Protein AF-A0AAW2NYN9-F1 (afdb_monomer_lite)

Organism: NCBI:txid2727405

pLDDT: mean 79.01, std 19.1, range [43.12, 97.06]

Radius of gyration: 29.12 Å; chains: 1; bounding box: 43×79×58 Å

Foldseek 3Di:
DDLVVLVVVLVVVLVVVCVVPPQDPPPDPVSVVVVVVSQVVSLVVSLVPDDPVCVVLSVVQVPDVPRDGNVVSSVSVNVVSVVVVVVVVQVVDDDDDDDPDPPPDDDDDDDDDDDDDDDDDDDDDDDD

Secondary structure (DSSP, 8-state):
--HHHHHHHHHHHHHHHHHHSPPPPSSSHHHHHHHHHHHHHHHHHHHHTS-GGGHHHHHHHHT-SSPPPHHHHHHHHHHHHHHHHHHHHHTTS----------------PPPP------PPPP-----

Sequence (128 aa):
MSMAVYYTKLKKLWDEFASLDPLPPSSCGTSKKLRNQIGSNQLMQFLMGLSDAYDHVRNEVLLMDPLPTAAKAYSMFLRVEKQREIQSGILGLDGEGVMAAQSGDLGRQMPNKGPAKSRGFVDKRQLL

Structure (mmCIF, N/CA/C/O backbone):
data_AF-A0AAW2NYN9-F1
#
_entry.id   AF-A0AAW2NYN9-F1
#
loop_
_atom_site.group_PDB
_atom_site.id
_atom_site.type_symbol
_atom_site.label_atom_id
_atom_site.label_alt_id
_atom_site.label_comp_id
_atom_site.label_asym_id
_atom_site.label_entity_id
_atom_site.label_seq_id
_atom_site.pdbx_PDB_ins_code
_atom_site.Cartn_x
_atom_site.Cartn_y
_atom_site.Cartn_z
_atom_site.occupancy
_atom_site.B_iso_or_equiv
_atom_site.auth_seq_id
_atom_site.auth_comp_id
_atom_site.auth_asym_id
_atom_site.auth_atom_id
_atom_site.pdbx_PDB_model_num
ATOM 1 N N . MET A 1 1 ? -8.065 -8.139 12.181 1.00 80.31 1 MET A N 1
ATOM 2 C CA . MET A 1 1 ? -6.653 -7.713 12.027 1.00 80.31 1 MET A CA 1
ATOM 3 C C . MET A 1 1 ? -6.677 -6.251 11.622 1.00 80.31 1 MET A C 1
ATOM 5 O O . MET A 1 1 ? -7.526 -5.929 10.804 1.00 80.31 1 MET A O 1
ATOM 9 N N . SER A 1 2 ? -5.829 -5.390 12.193 1.00 92.44 2 SER A N 1
ATOM 10 C CA . SER A 1 2 ? -5.800 -3.977 11.786 1.00 92.44 2 SER A CA 1
ATOM 11 C C . SER A 1 2 ? -5.250 -3.815 10.371 1.00 92.44 2 SER A C 1
ATOM 13 O O . SER A 1 2 ? -4.446 -4.636 9.906 1.00 92.44 2 SER A O 1
ATOM 15 N N . MET A 1 3 ? -5.647 -2.735 9.704 1.00 95.00 3 MET A N 1
ATOM 16 C CA . MET A 1 3 ? -5.227 -2.406 8.345 1.00 95.00 3 MET A CA 1
ATOM 17 C C . MET A 1 3 ? -3.700 -2.356 8.227 1.00 95.00 3 MET A C 1
ATOM 19 O O . MET A 1 3 ? -3.125 -2.884 7.274 1.00 95.00 3 MET A O 1
ATOM 23 N N . ALA A 1 4 ? -3.028 -1.785 9.230 1.00 95.44 4 ALA A N 1
ATOM 24 C CA . ALA A 1 4 ? -1.571 -1.687 9.283 1.00 95.44 4 ALA A CA 1
ATOM 25 C C . ALA A 1 4 ? -0.882 -3.060 9.308 1.00 95.44 4 ALA A C 1
ATOM 27 O O . ALA A 1 4 ? 0.080 -3.289 8.570 1.00 95.44 4 ALA A O 1
ATOM 28 N N . VAL A 1 5 ? -1.382 -3.997 10.123 1.00 95.56 5 VAL A N 1
ATOM 29 C CA . VAL A 1 5 ? -0.812 -5.350 10.211 1.00 95.56 5 VAL A CA 1
ATOM 30 C C . VAL A 1 5 ? -1.039 -6.104 8.904 1.00 95.56 5 VAL A C 1
ATOM 32 O O . VAL A 1 5 ? -0.117 -6.753 8.409 1.00 95.56 5 VAL A O 1
ATOM 35 N N . TYR A 1 6 ? -2.237 -5.993 8.327 1.00 95.56 6 TYR A N 1
ATOM 36 C CA . TYR A 1 6 ? -2.566 -6.631 7.055 1.00 95.56 6 TYR A CA 1
ATOM 37 C C . TYR A 1 6 ? -1.648 -6.144 5.924 1.00 95.56 6 TYR A C 1
ATOM 39 O O . TYR A 1 6 ? -0.964 -6.952 5.292 1.00 95.56 6 TYR A O 1
ATOM 47 N N . TYR A 1 7 ? -1.549 -4.827 5.734 1.00 96.38 7 TYR A N 1
ATOM 48 C CA . TYR A 1 7 ? -0.711 -4.242 4.688 1.00 96.38 7 TYR A CA 1
ATOM 49 C C . TYR A 1 7 ? 0.774 -4.571 4.870 1.00 96.38 7 TYR A C 1
ATOM 51 O O . TYR A 1 7 ? 1.461 -4.875 3.900 1.00 96.38 7 TYR A O 1
ATOM 59 N N . THR A 1 8 ? 1.274 -4.576 6.109 1.00 96.50 8 THR A N 1
ATOM 60 C CA . THR A 1 8 ? 2.681 -4.908 6.389 1.00 96.50 8 THR A CA 1
ATOM 61 C C . THR A 1 8 ? 3.011 -6.351 6.013 1.00 96.50 8 THR A C 1
ATOM 63 O O . THR A 1 8 ? 4.055 -6.605 5.414 1.00 96.50 8 THR A O 1
ATOM 66 N N . LYS A 1 9 ? 2.114 -7.303 6.312 1.00 96.19 9 LYS A N 1
ATOM 67 C CA . LYS A 1 9 ? 2.285 -8.705 5.901 1.00 96.19 9 LYS A CA 1
ATOM 68 C C . LYS A 1 9 ? 2.306 -8.845 4.382 1.00 96.19 9 LYS A C 1
ATOM 70 O O . LYS A 1 9 ? 3.159 -9.546 3.851 1.00 96.19 9 LYS A O 1
ATOM 75 N N . LEU A 1 10 ? 1.398 -8.155 3.697 1.00 95.94 10 LEU A N 1
ATOM 76 C CA . LEU A 1 10 ? 1.307 -8.192 2.241 1.00 95.94 10 LEU A CA 1
ATOM 77 C C . LEU A 1 10 ? 2.550 -7.578 1.583 1.00 95.94 10 LEU A C 1
ATOM 79 O O . LEU A 1 10 ? 3.142 -8.174 0.689 1.00 95.94 10 LEU A O 1
ATOM 83 N N . LYS A 1 11 ? 3.006 -6.433 2.102 1.00 95.94 11 LYS A N 1
ATOM 84 C CA . LYS A 1 11 ? 4.229 -5.771 1.651 1.00 95.94 11 LYS A CA 1
ATOM 85 C C . LYS A 1 11 ? 5.455 -6.666 1.811 1.00 95.94 11 LYS A C 1
ATOM 87 O O . LYS A 1 11 ? 6.236 -6.770 0.876 1.00 95.94 11 LYS A O 1
ATOM 92 N N . LYS A 1 12 ? 5.587 -7.361 2.946 1.00 96.88 12 LYS A N 1
ATOM 93 C CA . LYS A 1 12 ? 6.679 -8.319 3.163 1.00 96.88 12 LYS A CA 1
ATOM 94 C C . LYS A 1 12 ? 6.721 -9.393 2.068 1.00 96.88 12 LYS A C 1
ATOM 96 O O . LYS A 1 12 ? 7.790 -9.665 1.540 1.00 96.88 12 LYS A O 1
ATOM 101 N N . LEU A 1 13 ? 5.570 -9.958 1.695 1.00 96.19 13 LEU A N 1
ATOM 102 C CA . LEU A 1 13 ? 5.493 -10.959 0.624 1.00 96.19 13 LEU A CA 1
ATOM 103 C C . LEU A 1 13 ? 5.901 -10.384 -0.738 1.00 96.19 13 LEU A C 1
ATOM 105 O O . LEU A 1 13 ? 6.594 -11.046 -1.505 1.00 96.19 13 LEU A O 1
ATOM 109 N N . TRP A 1 14 ? 5.494 -9.152 -1.045 1.00 96.25 14 TRP A N 1
ATOM 110 C CA . TRP A 1 14 ? 5.908 -8.487 -2.280 1.00 96.25 14 TRP A CA 1
ATOM 111 C C . TRP A 1 14 ? 7.401 -8.176 -2.316 1.00 96.25 14 TRP A C 1
ATOM 113 O O . TRP A 1 14 ? 8.013 -8.326 -3.369 1.00 96.25 14 TRP A O 1
ATOM 123 N N . ASP A 1 15 ? 7.974 -7.757 -1.189 1.00 95.19 15 ASP A N 1
ATOM 124 C CA . ASP A 1 15 ? 9.400 -7.461 -1.071 1.00 95.19 15 ASP A CA 1
ATOM 125 C C . ASP A 1 15 ? 10.233 -8.752 -1.223 1.00 95.19 15 ASP A C 1
ATOM 127 O O . ASP A 1 15 ? 11.218 -8.769 -1.962 1.00 95.19 15 ASP A O 1
ATOM 131 N N . GLU A 1 16 ? 9.797 -9.860 -0.611 1.00 96.56 16 GLU A N 1
ATOM 132 C CA . GLU A 1 16 ? 10.392 -11.191 -0.805 1.00 96.56 16 GLU A CA 1
ATOM 133 C C . GLU A 1 16 ? 10.288 -11.643 -2.270 1.00 96.56 16 GLU A C 1
ATOM 135 O O . GLU A 1 16 ? 11.289 -12.049 -2.859 1.00 96.56 16 GLU A O 1
ATOM 140 N N . PHE A 1 17 ? 9.121 -11.500 -2.904 1.00 92.62 17 PHE A N 1
ATOM 141 C CA . PHE A 1 17 ? 8.950 -11.829 -4.322 1.00 92.62 17 PHE A CA 1
ATOM 142 C C . PHE A 1 17 ? 9.862 -10.989 -5.230 1.00 92.62 17 PHE A C 1
ATOM 144 O O . PHE A 1 17 ? 10.537 -11.531 -6.101 1.00 92.62 17 PHE A O 1
ATOM 151 N N . ALA A 1 18 ? 9.947 -9.679 -4.990 1.00 91.56 18 ALA A N 1
ATOM 152 C CA . ALA A 1 18 ? 10.806 -8.778 -5.755 1.00 91.56 18 ALA A CA 1
ATOM 153 C C . ALA A 1 18 ? 12.305 -9.083 -5.583 1.00 91.56 18 ALA A C 1
ATOM 155 O O . ALA A 1 18 ? 13.101 -8.740 -6.456 1.00 91.56 18 ALA A O 1
ATOM 156 N N . SER A 1 19 ? 12.698 -9.715 -4.472 1.00 92.06 19 SER A N 1
ATOM 157 C CA . SER A 1 19 ? 14.075 -10.178 -4.258 1.00 92.06 19 SER A CA 1
ATOM 158 C C . SER A 1 19 ? 14.421 -11.443 -5.048 1.00 92.06 19 SER A C 1
ATOM 160 O O . SER A 1 19 ? 15.580 -11.630 -5.412 1.00 92.06 19 SER A O 1
ATOM 162 N N . LEU A 1 20 ? 13.423 -12.287 -5.334 1.00 91.75 20 LEU A N 1
ATOM 163 C CA . LEU A 1 20 ? 13.577 -13.494 -6.149 1.00 91.75 20 LEU A CA 1
ATOM 164 C C . LEU A 1 20 ? 13.526 -13.184 -7.649 1.00 91.75 20 LEU A C 1
ATOM 166 O O . LEU A 1 20 ? 14.248 -13.811 -8.420 1.00 91.75 20 LEU A O 1
ATOM 170 N N . ASP A 1 21 ? 12.696 -12.217 -8.051 1.00 87.62 21 ASP A N 1
ATOM 171 C CA . ASP A 1 21 ? 12.528 -11.791 -9.443 1.00 87.62 21 ASP A CA 1
ATOM 172 C C . ASP A 1 21 ? 12.777 -10.276 -9.592 1.00 87.62 21 ASP A C 1
ATOM 174 O O . ASP A 1 21 ? 11.837 -9.469 -9.644 1.00 87.62 21 ASP A O 1
ATOM 178 N N . PRO A 1 22 ? 14.053 -9.846 -9.591 1.00 84.12 22 PRO A N 1
ATOM 179 C CA . PRO A 1 22 ? 14.392 -8.438 -9.703 1.00 84.12 22 PRO A CA 1
ATOM 180 C C . PRO A 1 22 ? 14.056 -7.915 -11.103 1.00 84.12 22 PRO A C 1
ATOM 182 O O . PRO A 1 22 ? 14.513 -8.441 -12.119 1.00 84.12 22 PRO A O 1
ATOM 185 N N . LEU A 1 23 ? 13.304 -6.811 -11.165 1.00 82.12 23 LEU A N 1
ATOM 186 C CA . LEU A 1 23 ? 12.994 -6.178 -12.445 1.00 82.12 23 LEU A CA 1
ATOM 187 C C . LEU A 1 23 ? 14.274 -5.737 -13.175 1.00 82.12 23 LEU A C 1
ATOM 189 O O . LEU A 1 23 ? 15.159 -5.133 -12.559 1.00 82.12 23 LEU A O 1
ATOM 193 N N . PRO A 1 24 ? 14.336 -5.916 -14.507 1.00 78.31 24 PRO A N 1
ATOM 194 C CA . PRO A 1 24 ? 15.458 -5.437 -15.293 1.00 78.31 24 PRO A CA 1
ATOM 195 C C . PRO A 1 24 ? 15.558 -3.902 -15.227 1.00 78.31 24 PRO A C 1
ATOM 197 O O . PRO A 1 24 ? 14.528 -3.210 -15.179 1.00 78.31 24 PRO A O 1
ATOM 200 N N . PRO A 1 25 ? 16.782 -3.342 -15.272 1.00 74.94 25 PRO A N 1
ATOM 201 C CA . PRO A 1 25 ? 17.000 -1.902 -15.233 1.00 74.94 25 PRO A CA 1
ATOM 202 C C . PRO A 1 25 ? 16.201 -1.189 -16.329 1.00 74.94 25 PRO A C 1
ATOM 204 O O . PRO A 1 25 ? 15.999 -1.701 -17.433 1.00 74.94 25 PRO A O 1
ATOM 207 N N . SER A 1 26 ? 15.712 0.012 -16.018 1.00 67.81 26 SER A N 1
ATOM 208 C CA . SER A 1 26 ? 14.754 0.765 -16.836 1.00 67.81 26 SER A CA 1
ATOM 209 C C . SER A 1 26 ? 15.370 1.426 -18.076 1.00 67.81 26 SER A C 1
ATOM 211 O O . SER A 1 26 ? 15.069 2.578 -18.374 1.00 67.81 26 SER A O 1
ATOM 213 N N . SER A 1 27 ? 16.232 0.710 -18.799 1.00 67.44 27 SER A N 1
ATOM 214 C CA . SER A 1 27 ? 16.820 1.161 -20.065 1.00 67.44 27 SER A CA 1
ATOM 215 C C . SER A 1 27 ? 15.844 1.043 -21.246 1.00 67.44 27 SER A C 1
ATOM 217 O O . SER A 1 27 ? 16.129 1.549 -22.327 1.00 67.44 27 SER A O 1
ATOM 219 N N . CYS A 1 28 ? 14.699 0.376 -21.065 1.00 62.44 28 CYS A N 1
ATOM 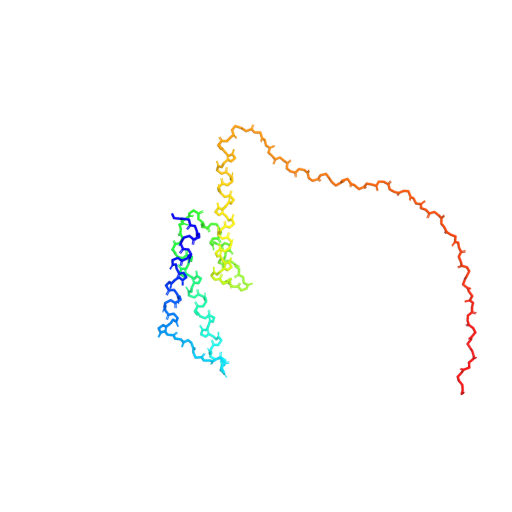220 C CA . CYS A 1 28 ? 13.716 0.103 -22.112 1.00 62.44 28 CYS A CA 1
ATOM 221 C C . CYS A 1 28 ? 12.293 0.463 -21.641 1.00 62.44 28 CYS A C 1
ATOM 223 O O . CYS A 1 28 ? 11.939 0.251 -20.478 1.00 62.44 28 CYS A O 1
ATOM 225 N N . GLY A 1 29 ? 11.443 0.963 -22.550 1.00 69.25 29 GLY A N 1
ATOM 226 C CA . GLY A 1 29 ? 10.028 1.269 -22.275 1.00 69.25 29 GLY A CA 1
ATOM 227 C C . GLY A 1 29 ? 9.223 0.078 -21.727 1.00 69.25 29 GLY A C 1
ATOM 228 O O . GLY A 1 29 ? 8.269 0.272 -20.968 1.00 69.25 29 GLY A O 1
ATOM 229 N N . THR A 1 30 ? 9.660 -1.153 -22.012 1.00 75.56 30 THR A N 1
ATOM 230 C CA . THR A 1 30 ? 9.090 -2.402 -21.485 1.00 75.56 30 THR A CA 1
ATOM 231 C C . THR A 1 30 ? 9.151 -2.477 -19.955 1.00 75.56 30 THR A C 1
ATOM 233 O O . THR A 1 30 ? 8.174 -2.886 -19.323 1.00 75.56 30 THR A O 1
ATOM 236 N N . SER A 1 31 ? 10.224 -1.981 -19.326 1.00 80.31 31 SER A N 1
ATOM 237 C CA . SER A 1 31 ? 10.376 -2.000 -17.862 1.00 80.31 31 SER A CA 1
ATOM 238 C C . SER A 1 31 ? 9.331 -1.125 -17.156 1.00 80.31 31 SER A C 1
ATOM 240 O O . SER A 1 31 ? 8.886 -1.444 -16.052 1.00 80.31 31 SER A O 1
ATOM 242 N N . LYS A 1 32 ? 8.873 -0.036 -17.798 1.00 85.12 32 LYS A N 1
ATOM 243 C CA . LYS A 1 32 ? 7.815 0.831 -17.251 1.00 85.12 32 LYS A CA 1
ATOM 244 C C . LYS A 1 32 ? 6.459 0.128 -17.264 1.00 85.12 32 LYS A C 1
ATOM 246 O O . LYS A 1 32 ? 5.737 0.184 -16.270 1.00 85.12 32 LYS A O 1
ATOM 251 N N . LYS A 1 33 ? 6.119 -0.560 -18.361 1.00 87.00 33 LYS A N 1
ATOM 252 C CA . LYS A 1 33 ? 4.861 -1.316 -18.449 1.00 87.00 33 LYS A CA 1
ATOM 253 C C . LYS A 1 33 ? 4.831 -2.455 -17.431 1.00 87.00 33 LYS A C 1
ATOM 255 O O . LYS A 1 33 ? 3.803 -2.631 -16.783 1.00 87.00 33 LYS A O 1
ATOM 260 N N . LEU A 1 34 ? 5.947 -3.165 -17.255 1.00 88.81 34 LEU A N 1
ATOM 261 C CA . LEU A 1 34 ? 6.067 -4.232 -16.263 1.00 88.81 34 LEU A CA 1
ATOM 262 C C . LEU A 1 34 ? 5.898 -3.702 -14.833 1.00 88.81 34 LEU A C 1
ATOM 264 O O . LEU A 1 34 ? 5.107 -4.243 -14.069 1.00 88.81 34 LEU A O 1
ATOM 268 N N . ARG A 1 35 ? 6.546 -2.585 -14.482 1.00 89.06 35 ARG A N 1
ATOM 269 C CA . ARG A 1 35 ? 6.378 -1.984 -13.150 1.00 89.06 35 ARG A CA 1
ATOM 270 C C . ARG A 1 35 ? 4.943 -1.528 -12.882 1.00 89.06 35 ARG A C 1
ATOM 272 O O . ARG A 1 35 ? 4.442 -1.717 -11.777 1.00 89.06 35 ARG A O 1
ATOM 279 N N . ASN A 1 36 ? 4.268 -0.981 -13.892 1.00 90.56 36 ASN A N 1
ATOM 280 C CA . ASN A 1 36 ? 2.855 -0.624 -13.776 1.00 90.56 36 ASN A CA 1
ATOM 281 C C . ASN A 1 36 ? 1.977 -1.867 -13.565 1.00 90.56 36 ASN A C 1
ATOM 283 O O . ASN A 1 36 ? 1.121 -1.846 -12.691 1.00 90.56 36 ASN A O 1
ATOM 287 N N . GLN A 1 37 ? 2.220 -2.952 -14.312 1.00 91.88 37 GLN A N 1
ATOM 288 C CA . GLN A 1 37 ? 1.518 -4.232 -14.137 1.00 91.88 37 GLN A CA 1
ATOM 289 C C . GLN A 1 37 ? 1.685 -4.772 -12.711 1.00 91.88 37 GLN A C 1
ATOM 291 O O . GLN A 1 37 ? 0.702 -5.125 -12.069 1.00 91.88 37 GLN A O 1
ATOM 296 N N . ILE A 1 38 ? 2.915 -4.773 -12.188 1.00 93.62 38 ILE A N 1
ATOM 297 C CA . ILE A 1 38 ? 3.198 -5.214 -10.817 1.00 93.62 38 ILE A CA 1
ATOM 298 C C . ILE A 1 38 ? 2.448 -4.343 -9.808 1.00 93.62 38 ILE A C 1
ATOM 300 O O . ILE A 1 38 ? 1.778 -4.878 -8.932 1.00 93.62 38 ILE A O 1
ATOM 304 N N . GLY A 1 39 ? 2.489 -3.017 -9.960 1.00 94.44 39 GLY A N 1
ATOM 305 C CA . GLY A 1 39 ? 1.755 -2.103 -9.084 1.00 94.44 39 GLY A CA 1
ATOM 306 C C . GLY A 1 39 ? 0.238 -2.329 -9.110 1.00 94.44 39 GLY A C 1
ATOM 307 O O . GLY A 1 39 ? -0.399 -2.328 -8.057 1.00 94.44 39 GLY A O 1
ATOM 308 N N . SER A 1 40 ? -0.340 -2.574 -10.290 1.00 94.56 40 SER A N 1
ATOM 309 C CA . SER A 1 40 ? -1.761 -2.914 -10.438 1.00 94.56 40 SER A CA 1
ATOM 310 C C . SER A 1 40 ? -2.102 -4.261 -9.795 1.00 94.56 40 SER A C 1
ATOM 312 O O . SER A 1 40 ? -3.114 -4.367 -9.105 1.00 94.56 40 SER A O 1
ATOM 314 N N . ASN A 1 41 ? -1.242 -5.271 -9.951 1.00 94.94 41 ASN A N 1
ATOM 315 C CA . ASN A 1 41 ? -1.421 -6.577 -9.315 1.00 94.94 41 ASN A CA 1
ATOM 316 C C . ASN A 1 41 ? -1.353 -6.473 -7.787 1.00 94.94 41 ASN A C 1
ATOM 318 O O . ASN A 1 41 ? -2.190 -7.050 -7.098 1.00 94.94 41 ASN A O 1
ATOM 322 N N . GLN A 1 42 ? -0.411 -5.693 -7.252 1.00 96.50 42 GLN A N 1
ATOM 323 C CA . GLN A 1 42 ? -0.309 -5.418 -5.817 1.00 96.50 42 GLN A CA 1
ATOM 324 C C . GLN A 1 42 ? -1.565 -4.716 -5.286 1.00 96.50 42 GLN A C 1
ATOM 326 O O . GLN A 1 42 ? -2.088 -5.098 -4.241 1.00 96.50 42 GLN A O 1
ATOM 331 N N . LEU A 1 43 ? -2.090 -3.721 -6.014 1.00 97.00 43 LEU A N 1
ATOM 332 C CA . LEU A 1 43 ? -3.350 -3.073 -5.646 1.00 97.00 43 LEU A CA 1
ATOM 333 C C . LEU A 1 43 ? -4.490 -4.094 -5.583 1.00 97.00 43 LEU A C 1
ATOM 335 O O . LEU A 1 43 ? -5.201 -4.140 -4.584 1.00 97.00 43 LEU A O 1
ATOM 339 N N . MET A 1 44 ? -4.653 -4.920 -6.618 1.00 96.12 44 MET A N 1
ATOM 340 C CA . MET A 1 44 ? -5.739 -5.899 -6.666 1.00 96.12 44 MET A CA 1
ATOM 341 C C . MET A 1 44 ? -5.629 -6.925 -5.532 1.00 96.12 44 MET A C 1
ATOM 343 O O . MET A 1 44 ? -6.607 -7.166 -4.830 1.00 96.12 44 MET A O 1
ATOM 347 N N . GLN A 1 45 ? -4.433 -7.469 -5.289 1.00 95.62 45 GLN A N 1
ATOM 348 C CA . GLN A 1 45 ? -4.185 -8.394 -4.177 1.00 95.62 45 GLN A CA 1
ATOM 349 C C . GLN A 1 45 ? -4.530 -7.773 -2.823 1.00 95.62 45 GLN A C 1
ATOM 351 O O . GLN A 1 45 ? -5.121 -8.437 -1.973 1.00 95.62 45 GLN A O 1
ATOM 356 N N . PHE A 1 46 ? -4.190 -6.495 -2.635 1.00 96.75 46 PHE A N 1
ATOM 357 C CA . PHE A 1 46 ? -4.568 -5.758 -1.439 1.00 96.75 46 PHE A CA 1
ATOM 358 C C . PHE A 1 46 ? -6.085 -5.624 -1.314 1.00 96.75 46 PHE A C 1
ATOM 360 O O . PHE A 1 46 ? -6.614 -5.927 -0.255 1.00 96.75 46 PHE A O 1
ATOM 367 N N . LEU A 1 47 ? -6.797 -5.230 -2.374 1.00 95.31 47 LEU A N 1
ATOM 368 C CA . LEU A 1 47 ? -8.252 -5.046 -2.329 1.00 95.31 47 LEU A CA 1
ATOM 369 C C . LEU A 1 47 ? -9.021 -6.360 -2.114 1.00 95.31 47 LEU A C 1
ATOM 371 O O . LEU A 1 47 ? -10.032 -6.355 -1.414 1.00 95.31 47 LEU A O 1
ATOM 375 N N . MET A 1 48 ? -8.542 -7.474 -2.678 1.00 92.19 48 MET A N 1
ATOM 376 C CA . MET A 1 48 ? -9.184 -8.790 -2.569 1.00 92.19 48 MET A CA 1
ATOM 377 C C . MET A 1 48 ? -9.145 -9.379 -1.156 1.00 92.19 48 MET A C 1
ATOM 379 O O . MET A 1 48 ? -10.040 -10.133 -0.790 1.00 92.19 48 MET A O 1
ATOM 383 N N . GLY A 1 49 ? -8.114 -9.074 -0.363 1.00 89.81 49 GLY A N 1
ATOM 384 C CA . GLY A 1 49 ? -7.992 -9.599 1.000 1.00 89.81 49 GLY A CA 1
ATOM 385 C C . GLY A 1 49 ? -8.656 -8.733 2.073 1.00 89.81 49 GLY A C 1
ATOM 386 O O . GLY A 1 49 ? -8.505 -9.023 3.261 1.00 89.81 49 GLY A O 1
ATOM 387 N N . LEU A 1 50 ? -9.363 -7.667 1.686 1.00 92.12 50 LEU A N 1
ATOM 388 C CA . LEU A 1 50 ? -10.088 -6.807 2.618 1.00 92.12 50 LEU A CA 1
ATOM 389 C C . LEU A 1 50 ? -11.443 -7.410 3.002 1.00 92.12 50 LEU A C 1
ATOM 391 O O . LEU A 1 50 ? -12.108 -8.067 2.208 1.00 92.12 50 LEU A O 1
ATOM 395 N N . SER A 1 51 ? -11.885 -7.113 4.222 1.00 91.44 51 SER A N 1
ATOM 396 C CA . SER A 1 51 ? -13.238 -7.438 4.689 1.00 91.44 51 SER A CA 1
ATOM 397 C C . SER A 1 51 ? -14.294 -6.535 4.035 1.00 91.44 51 SER A C 1
ATOM 399 O O . SER A 1 51 ? -14.002 -5.382 3.703 1.00 91.44 51 SER A O 1
ATOM 401 N N . ASP A 1 52 ? -15.525 -7.039 3.932 1.00 91.12 52 ASP A N 1
ATOM 402 C CA . ASP A 1 52 ? -16.712 -6.337 3.408 1.00 91.12 52 ASP A CA 1
ATOM 403 C C . ASP A 1 52 ? -17.026 -5.031 4.162 1.00 91.12 52 ASP A C 1
ATOM 405 O O . ASP A 1 52 ? -17.604 -4.092 3.620 1.00 91.12 52 ASP A O 1
ATOM 409 N N . ALA A 1 53 ? -16.546 -4.894 5.406 1.00 89.69 53 ALA A N 1
ATOM 410 C CA . ALA A 1 53 ? -16.654 -3.655 6.181 1.00 89.69 53 ALA A CA 1
ATOM 411 C C . ALA A 1 53 ? -16.001 -2.429 5.503 1.00 89.69 53 ALA A C 1
ATOM 413 O O . ALA A 1 53 ? -16.243 -1.296 5.923 1.00 89.69 53 ALA A O 1
ATOM 414 N N . TYR A 1 54 ? -15.168 -2.640 4.480 1.00 93.44 54 TYR A N 1
ATOM 415 C CA . TYR A 1 54 ? -14.499 -1.585 3.724 1.00 93.44 54 TYR A CA 1
ATOM 416 C C . TYR A 1 54 ? -14.999 -1.448 2.275 1.00 93.44 54 TYR A C 1
ATOM 418 O O . TYR A 1 54 ? -14.361 -0.746 1.485 1.00 93.44 54 TYR A O 1
ATOM 426 N N . ASP A 1 55 ? -16.125 -2.073 1.913 1.00 93.88 55 ASP A N 1
ATOM 427 C CA . ASP A 1 55 ? -16.649 -2.087 0.537 1.00 93.88 55 ASP A CA 1
ATOM 428 C C . ASP A 1 55 ? -16.871 -0.691 -0.044 1.00 93.88 55 ASP A C 1
ATOM 430 O O . ASP A 1 55 ? -16.566 -0.448 -1.210 1.00 93.88 55 ASP A O 1
ATOM 434 N N . HIS A 1 56 ? -17.319 0.264 0.774 1.00 93.75 5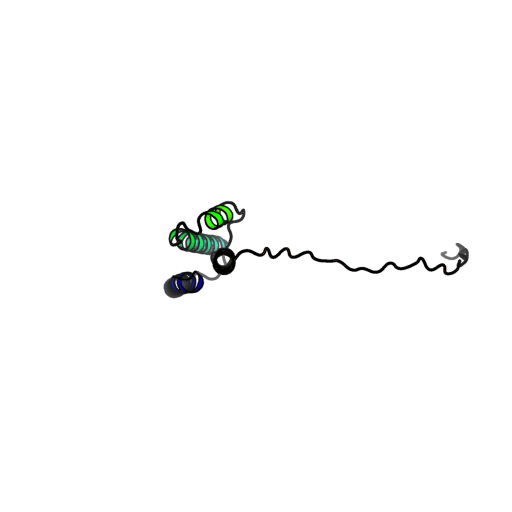6 HIS A N 1
ATOM 435 C CA . HIS A 1 56 ? -17.498 1.642 0.322 1.00 93.75 56 HIS A CA 1
ATOM 436 C C . HIS A 1 56 ? -16.182 2.254 -0.191 1.00 93.75 56 HIS A C 1
ATOM 438 O O . HIS A 1 56 ? -16.122 2.758 -1.308 1.00 93.75 56 HIS A O 1
ATOM 444 N N . VAL A 1 57 ? -15.097 2.134 0.579 1.00 95.31 57 VAL A N 1
ATOM 445 C CA . VAL A 1 57 ? -13.771 2.656 0.197 1.00 95.31 57 VAL A CA 1
ATOM 446 C C . VAL A 1 57 ? -13.174 1.857 -0.957 1.00 95.31 57 VAL A C 1
ATOM 448 O O . VAL A 1 57 ? -12.483 2.415 -1.805 1.00 95.31 57 VAL A O 1
ATOM 451 N N . ARG A 1 58 ? -13.448 0.549 -1.011 1.00 96.19 58 ARG A N 1
ATOM 452 C CA . ARG A 1 58 ? -13.050 -0.317 -2.126 1.00 96.19 58 ARG A CA 1
ATOM 453 C C . ARG A 1 58 ? -13.666 0.167 -3.436 1.00 96.19 58 ARG A C 1
ATOM 455 O O . ARG A 1 58 ? -12.935 0.320 -4.410 1.00 96.19 58 ARG A O 1
ATOM 462 N N . ASN A 1 59 ? -14.962 0.463 -3.439 1.00 95.56 59 ASN A N 1
ATOM 463 C CA . ASN A 1 59 ? -15.660 0.991 -4.608 1.00 95.56 59 ASN A CA 1
ATOM 464 C C . ASN A 1 59 ? -15.107 2.359 -5.022 1.00 95.56 59 ASN A C 1
ATOM 466 O O . ASN A 1 59 ? -14.798 2.551 -6.194 1.00 95.56 59 ASN A O 1
ATOM 470 N N . GLU A 1 60 ? -14.890 3.267 -4.067 1.00 95.56 60 GLU A N 1
ATOM 471 C CA . GLU A 1 60 ? -14.264 4.571 -4.330 1.00 95.56 60 GLU A CA 1
ATOM 472 C C . GLU A 1 60 ? -12.892 4.420 -5.002 1.00 95.56 60 GLU A C 1
ATOM 474 O O . GLU A 1 60 ? -12.616 5.069 -6.006 1.00 95.56 60 GLU A O 1
ATOM 479 N N . VAL A 1 61 ? -12.042 3.519 -4.497 1.00 96.69 61 VAL A N 1
ATOM 480 C CA . VAL A 1 61 ? -10.720 3.236 -5.078 1.00 96.69 61 VAL A CA 1
ATOM 481 C C . VAL A 1 61 ? -10.826 2.695 -6.507 1.00 96.69 61 VAL A C 1
ATOM 483 O O . VAL A 1 61 ? -10.021 3.080 -7.355 1.00 96.69 61 VAL A O 1
ATOM 486 N N . LEU A 1 62 ? -11.797 1.820 -6.783 1.00 94.88 62 LEU A N 1
ATOM 487 C CA . LEU A 1 62 ? -12.009 1.227 -8.108 1.00 94.88 62 LEU A CA 1
ATOM 488 C C . LEU A 1 62 ? -12.545 2.229 -9.141 1.00 94.88 62 LE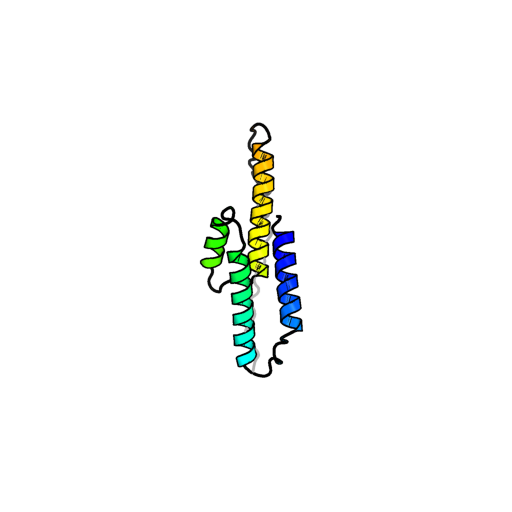U A C 1
ATOM 490 O O . LEU A 1 62 ? -12.331 2.031 -10.334 1.00 94.88 62 LEU A O 1
ATOM 494 N N . LEU A 1 63 ? -13.210 3.296 -8.696 1.00 95.81 63 LEU A N 1
ATOM 495 C CA . LEU A 1 63 ? -13.731 4.364 -9.555 1.00 95.81 63 LEU A CA 1
ATOM 496 C C . LEU A 1 63 ? -12.690 5.448 -9.888 1.00 95.81 63 LEU A C 1
ATOM 498 O O . LEU A 1 63 ? -12.965 6.331 -10.699 1.00 95.81 63 LEU A O 1
ATOM 502 N N . MET A 1 64 ? -11.500 5.411 -9.283 1.00 94.69 64 MET A N 1
ATOM 503 C CA . MET A 1 64 ? -10.441 6.386 -9.557 1.00 94.69 64 MET A CA 1
ATOM 504 C C . MET A 1 64 ? -9.770 6.149 -10.920 1.00 94.69 64 MET A C 1
ATOM 506 O O . MET A 1 64 ? -9.328 5.037 -11.208 1.00 94.69 64 MET A O 1
ATOM 510 N N . ASP A 1 65 ? -9.567 7.224 -11.692 1.00 90.81 65 ASP A N 1
ATOM 511 C CA . ASP A 1 65 ? -8.762 7.222 -12.922 1.00 90.81 65 ASP A CA 1
ATOM 512 C C . ASP A 1 65 ? -7.653 8.301 -12.867 1.00 90.81 65 ASP A C 1
ATOM 514 O O . ASP A 1 65 ? -7.964 9.492 -12.746 1.00 90.81 65 ASP A O 1
ATOM 518 N N . PRO A 1 66 ? -6.353 7.931 -12.903 1.00 89.88 66 PRO A N 1
ATOM 519 C CA . PRO A 1 66 ? -5.827 6.564 -12.949 1.00 89.88 66 PRO A CA 1
ATOM 520 C C . PRO A 1 66 ? -5.952 5.839 -11.602 1.00 89.88 66 PRO A C 1
ATOM 522 O O . PRO A 1 66 ? -5.884 6.462 -10.534 1.00 89.88 66 PRO A O 1
ATOM 525 N N . LEU A 1 67 ? -6.049 4.505 -11.656 1.00 93.25 67 LEU A N 1
ATOM 526 C CA . LEU A 1 67 ? -6.071 3.654 -10.463 1.00 93.25 67 LEU A CA 1
ATOM 527 C C . LEU A 1 67 ? -4.882 3.974 -9.535 1.00 93.25 67 LEU A C 1
ATOM 529 O O . LEU A 1 67 ? -3.741 4.106 -9.998 1.00 93.25 67 LEU A O 1
ATOM 533 N N . PRO A 1 68 ? -5.117 4.101 -8.218 1.00 95.19 68 PRO A N 1
ATOM 534 C CA . PRO A 1 68 ? -4.075 4.462 -7.271 1.00 95.19 68 PRO A CA 1
ATOM 535 C C . PRO A 1 68 ? -3.072 3.320 -7.072 1.00 95.19 68 PRO A C 1
ATOM 537 O O . PRO A 1 68 ? -3.316 2.165 -7.398 1.00 95.19 68 PRO A O 1
ATOM 540 N N . THR A 1 69 ? -1.928 3.622 -6.466 1.00 96.12 69 THR A N 1
ATOM 541 C CA . THR A 1 69 ? -1.000 2.578 -6.014 1.00 96.12 69 THR A CA 1
ATOM 542 C C . THR A 1 69 ? -1.537 1.875 -4.766 1.00 96.12 69 THR A C 1
ATOM 544 O O . THR A 1 69 ? -2.293 2.470 -3.993 1.00 96.12 69 THR A O 1
ATOM 547 N N . ALA A 1 70 ? -1.083 0.644 -4.505 1.00 96.00 70 ALA A N 1
ATOM 548 C CA . ALA A 1 70 ? -1.425 -0.089 -3.281 1.00 96.00 70 ALA A CA 1
ATOM 549 C C . ALA A 1 70 ? -1.133 0.723 -2.002 1.00 96.00 70 ALA A C 1
ATOM 551 O O . ALA A 1 70 ? -1.940 0.741 -1.078 1.00 96.00 70 ALA A O 1
ATOM 552 N N . ALA A 1 71 ? -0.027 1.476 -1.979 1.00 95.50 71 ALA A N 1
ATOM 553 C CA . ALA A 1 71 ? 0.329 2.347 -0.859 1.00 95.50 71 ALA A CA 1
ATOM 554 C C . ALA A 1 71 ? -0.652 3.517 -0.665 1.00 95.50 71 ALA A C 1
ATOM 556 O O . ALA A 1 71 ? -0.986 3.869 0.466 1.00 95.50 71 ALA A O 1
ATOM 557 N N . LYS A 1 72 ? -1.130 4.127 -1.758 1.00 96.25 72 LYS A N 1
ATOM 558 C CA . LYS A 1 72 ? -2.133 5.198 -1.685 1.00 96.25 72 LYS A CA 1
ATOM 559 C C . LYS A 1 72 ? -3.485 4.648 -1.234 1.00 96.25 72 LYS A C 1
ATOM 561 O O . LYS A 1 72 ? -4.106 5.254 -0.364 1.00 96.25 72 LYS A O 1
ATOM 566 N N . ALA A 1 73 ? -3.901 3.502 -1.775 1.00 96.81 73 ALA A N 1
ATOM 567 C CA . ALA A 1 73 ? -5.107 2.811 -1.337 1.00 96.81 73 ALA A CA 1
ATOM 568 C C . ALA A 1 73 ? -5.028 2.500 0.164 1.00 96.81 73 ALA A C 1
ATOM 570 O O . ALA A 1 73 ? -5.904 2.925 0.908 1.00 96.81 73 ALA A O 1
ATOM 571 N N . TYR A 1 74 ? -3.936 1.891 0.639 1.00 97.06 74 TYR A N 1
ATOM 572 C CA . TYR A 1 74 ? -3.699 1.632 2.064 1.00 97.06 74 TYR A CA 1
ATOM 573 C C . TYR A 1 74 ? -3.935 2.865 2.949 1.00 97.06 74 TYR A C 1
ATOM 575 O O . TYR A 1 74 ? -4.678 2.780 3.925 1.00 97.06 74 TYR A O 1
ATOM 583 N N . SER A 1 75 ? -3.388 4.027 2.582 1.00 96.75 75 SER A N 1
ATOM 584 C CA . SER A 1 75 ? -3.618 5.273 3.323 1.00 96.75 75 SER A CA 1
ATOM 585 C C . SER A 1 75 ? -5.095 5.683 3.370 1.00 96.75 75 SER A C 1
ATOM 587 O O . SER A 1 75 ? -5.546 6.223 4.379 1.00 96.75 75 SER A O 1
ATOM 589 N N . MET A 1 76 ? -5.869 5.431 2.310 1.00 96.19 76 MET A N 1
ATOM 590 C CA . MET A 1 76 ? -7.316 5.684 2.300 1.00 96.19 76 MET A CA 1
ATOM 591 C C . MET A 1 76 ? -8.049 4.746 3.263 1.00 96.19 76 MET A C 1
ATOM 593 O O . MET A 1 76 ? -8.843 5.212 4.079 1.00 96.19 76 MET A O 1
ATOM 597 N N . PHE A 1 77 ? -7.734 3.449 3.241 1.00 96.06 77 PHE A N 1
ATOM 598 C CA . PHE A 1 77 ? -8.339 2.481 4.161 1.00 96.06 77 PHE A CA 1
ATOM 599 C C . PHE A 1 77 ? -7.955 2.737 5.621 1.00 96.06 77 PHE A C 1
ATOM 601 O O . PHE A 1 77 ? -8.812 2.641 6.495 1.00 96.06 77 PHE A O 1
ATOM 608 N N . LEU A 1 78 ? -6.707 3.128 5.892 1.00 95.44 78 LEU A N 1
ATOM 609 C CA . LEU A 1 78 ? -6.246 3.474 7.237 1.00 95.44 78 LEU A CA 1
ATOM 610 C C . LEU A 1 78 ? -7.005 4.683 7.807 1.00 95.44 78 LEU A C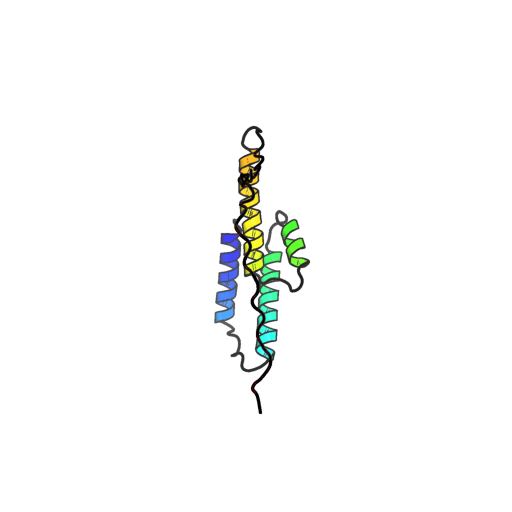 1
ATOM 612 O O . LEU A 1 78 ? -7.353 4.705 8.986 1.00 95.44 78 LEU A O 1
ATOM 616 N N . ARG A 1 79 ? -7.309 5.683 6.968 1.00 94.62 79 ARG A N 1
ATOM 617 C CA . ARG A 1 79 ? -8.139 6.830 7.373 1.00 94.62 79 ARG A CA 1
ATOM 618 C C . ARG A 1 79 ? -9.545 6.393 7.770 1.00 94.62 79 ARG A C 1
ATOM 620 O O . ARG A 1 79 ? -10.055 6.871 8.779 1.00 94.62 79 ARG A O 1
ATOM 627 N N . VAL A 1 80 ? -10.147 5.483 7.008 1.00 93.81 80 VAL A N 1
ATOM 628 C CA . VAL A 1 80 ? -11.485 4.958 7.311 1.00 93.81 80 VAL A CA 1
ATOM 629 C C . VAL A 1 80 ? -11.481 4.076 8.554 1.00 93.81 80 VAL A C 1
ATOM 631 O O . VAL A 1 80 ? -12.378 4.213 9.378 1.00 93.81 80 VAL A O 1
ATOM 634 N N . GLU A 1 81 ? -10.468 3.229 8.745 1.00 93.44 81 GLU A N 1
ATOM 635 C CA . GLU A 1 81 ? -10.302 2.451 9.979 1.00 93.44 81 GLU A CA 1
ATOM 636 C C . G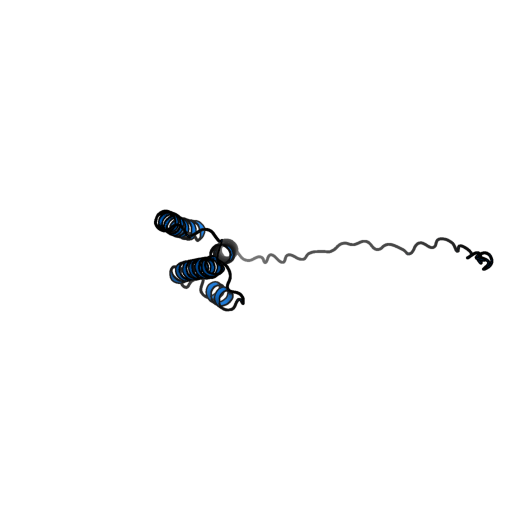LU A 1 81 ? -10.290 3.372 11.208 1.00 93.44 81 GLU A C 1
ATOM 638 O O . GLU A 1 81 ? -11.133 3.224 12.092 1.00 93.44 81 GLU A O 1
ATOM 643 N N . LYS A 1 82 ? -9.440 4.406 11.198 1.00 92.94 82 LYS A N 1
ATOM 644 C CA . LYS A 1 82 ? -9.352 5.386 12.289 1.00 92.94 82 LYS A CA 1
ATOM 645 C C . LYS A 1 82 ? -10.645 6.182 12.489 1.00 92.94 82 LYS A C 1
ATOM 647 O O . LYS A 1 82 ? -11.033 6.468 13.618 1.00 92.94 82 LYS A O 1
ATOM 652 N N . GLN A 1 83 ? -11.333 6.553 11.409 1.00 90.69 83 GLN A N 1
ATOM 653 C CA . GLN A 1 83 ? -12.620 7.244 11.507 1.00 90.69 83 GLN A CA 1
ATOM 654 C C . GLN A 1 83 ? -13.689 6.358 12.162 1.00 90.69 83 GLN A C 1
ATOM 656 O O . GLN A 1 83 ? -14.460 6.850 12.984 1.00 90.69 83 GLN A O 1
ATOM 661 N N . ARG A 1 84 ? -13.715 5.058 11.843 1.00 88.62 84 ARG A N 1
ATOM 662 C CA . ARG A 1 84 ? -14.636 4.090 12.457 1.00 88.62 84 ARG A CA 1
ATOM 663 C C . ARG A 1 84 ? -14.334 3.869 13.935 1.00 88.62 84 ARG A C 1
ATOM 665 O O . ARG A 1 84 ? -15.272 3.746 14.717 1.00 88.62 84 ARG A O 1
ATOM 672 N N . GLU A 1 85 ? -13.061 3.852 14.328 1.00 87.00 85 GLU A N 1
ATOM 673 C CA . GLU A 1 85 ? -12.660 3.797 15.741 1.00 87.00 85 GLU A CA 1
ATOM 674 C C . GLU A 1 85 ? -13.191 5.009 16.519 1.00 87.00 85 GLU A C 1
ATOM 676 O O . GLU A 1 85 ? -13.805 4.842 17.571 1.00 87.00 85 GLU A O 1
ATOM 681 N N . ILE A 1 86 ? -13.044 6.219 15.966 1.00 87.19 86 ILE A N 1
ATOM 682 C CA . ILE A 1 86 ? -13.567 7.451 16.578 1.00 87.19 86 ILE A CA 1
ATOM 683 C C . ILE A 1 86 ? -15.097 7.412 16.666 1.00 87.19 86 ILE A C 1
ATOM 685 O O . ILE A 1 86 ? -15.651 7.686 17.724 1.00 87.19 86 ILE A O 1
ATOM 689 N N . GLN A 1 87 ? -15.793 7.044 15.586 1.00 80.50 87 GLN A N 1
ATOM 690 C CA . GLN A 1 87 ? -17.260 6.951 15.576 1.00 80.50 87 GLN A CA 1
ATOM 691 C C . GLN A 1 87 ? -17.783 5.910 16.569 1.00 80.50 87 GLN A C 1
ATOM 693 O O . GLN A 1 87 ? -18.777 6.158 17.243 1.00 80.50 87 GLN A O 1
ATOM 698 N N . SER A 1 88 ? -17.097 4.773 16.698 1.00 75.94 88 SER A N 1
ATOM 699 C CA . SER A 1 88 ? -17.444 3.745 17.686 1.00 75.94 88 SER A CA 1
ATOM 700 C C . SER A 1 88 ? -17.231 4.250 19.116 1.00 75.94 88 SER A C 1
ATOM 702 O O . SER A 1 88 ? -18.021 3.928 19.996 1.00 75.94 88 SER A O 1
ATOM 704 N N . GLY A 1 89 ? -16.205 5.078 19.343 1.00 65.50 89 GLY A N 1
ATOM 705 C CA . GLY A 1 89 ? -15.979 5.753 20.622 1.00 65.50 89 GLY A CA 1
ATOM 706 C C . GLY A 1 89 ? -17.021 6.830 20.941 1.00 65.50 89 GLY A C 1
ATOM 707 O O . GLY A 1 89 ? -17.418 6.959 22.092 1.00 65.50 89 GLY A O 1
ATOM 708 N N . ILE A 1 90 ? -17.506 7.563 19.932 1.00 61.97 90 ILE A N 1
ATOM 709 C CA . ILE A 1 90 ? -18.557 8.585 20.091 1.00 61.97 90 ILE A CA 1
ATOM 710 C C . ILE A 1 90 ? -19.913 7.938 20.388 1.00 61.97 90 ILE A C 1
ATOM 712 O O . ILE A 1 90 ? -20.626 8.403 21.263 1.00 61.97 90 ILE A O 1
ATOM 716 N N . LEU A 1 91 ? -20.271 6.847 19.704 1.00 58.91 91 LEU A N 1
ATOM 717 C CA . LEU A 1 91 ? -21.538 6.140 19.945 1.00 58.91 91 LEU A CA 1
ATOM 718 C C . LEU A 1 91 ? -21.568 5.379 21.285 1.00 58.91 91 LEU A C 1
ATOM 720 O O . LEU A 1 91 ? -22.632 4.926 21.700 1.00 58.91 91 LEU A O 1
ATOM 724 N N . GLY A 1 92 ? -20.415 5.229 21.947 1.00 55.88 92 GLY A N 1
ATOM 725 C CA . GLY A 1 92 ? -20.289 4.667 23.293 1.00 55.88 92 GLY A CA 1
ATOM 726 C C . GLY A 1 92 ? -20.393 5.695 24.423 1.00 55.88 92 GLY A C 1
ATOM 727 O O . GLY A 1 92 ? -20.368 5.288 25.583 1.00 55.88 92 GLY A O 1
ATOM 728 N N . LEU A 1 93 ? -20.508 6.988 24.098 1.00 55.91 93 LEU A N 1
ATOM 729 C CA . LEU A 1 93 ? -20.759 8.064 25.050 1.00 55.91 93 LEU A CA 1
ATOM 730 C C . LEU A 1 93 ? -22.105 8.711 24.697 1.00 55.91 93 LEU A C 1
ATOM 732 O O . LEU A 1 93 ? -22.281 9.313 23.640 1.00 55.91 93 LEU A O 1
ATOM 736 N N . ASP A 1 94 ? -23.071 8.456 25.570 1.00 48.06 94 ASP A N 1
ATOM 737 C CA . ASP A 1 94 ? -24.212 9.300 25.903 1.00 48.06 94 ASP A CA 1
ATOM 738 C C . ASP A 1 94 ? -24.248 10.650 25.168 1.00 48.06 94 ASP A C 1
ATOM 740 O O . ASP A 1 94 ? -23.380 11.509 25.303 1.00 48.06 94 ASP A O 1
ATOM 744 N N . GLY A 1 95 ? -25.270 10.781 24.320 1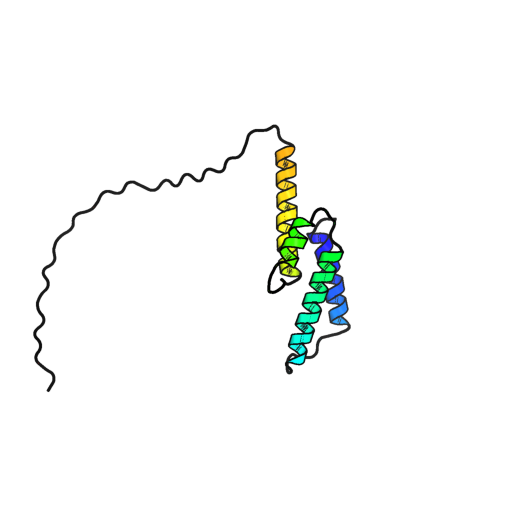.00 53.38 95 GLY A N 1
ATOM 745 C CA . GLY A 1 95 ? -25.326 11.778 23.269 1.00 53.38 95 GLY A CA 1
ATOM 746 C C . GLY A 1 95 ? -25.296 13.217 23.760 1.00 53.38 95 GLY A C 1
ATOM 747 O O . GLY A 1 95 ? -26.286 13.702 24.284 1.00 53.38 95 GLY A O 1
ATOM 748 N N . GLU A 1 96 ? -24.229 13.927 23.410 1.00 48.19 96 GLU A N 1
ATOM 749 C CA . GLU A 1 96 ? -24.221 15.377 23.233 1.00 48.19 96 GLU A CA 1
ATOM 750 C C . GLU A 1 96 ? -23.330 15.716 22.025 1.00 48.19 96 GLU A C 1
ATOM 752 O O . GLU A 1 96 ? -22.151 15.370 21.946 1.00 48.19 96 GLU A O 1
ATOM 757 N N . GLY A 1 97 ? -23.953 16.302 21.000 1.00 54.22 97 GLY A N 1
ATOM 758 C CA . GLY A 1 97 ? -23.382 16.476 19.669 1.00 54.22 97 GLY A CA 1
ATOM 759 C C . GLY A 1 97 ? -22.198 17.440 19.623 1.00 54.22 97 GLY A C 1
ATOM 760 O O . GLY A 1 97 ? -22.302 18.601 20.010 1.00 54.22 97 GLY A O 1
ATOM 761 N N . VAL A 1 98 ? -21.087 16.992 19.038 1.00 52.75 98 VAL A N 1
ATOM 762 C CA . VAL A 1 98 ? -19.945 17.860 18.725 1.00 52.75 98 VAL A CA 1
ATOM 763 C C . VAL A 1 98 ? -20.185 18.541 17.375 1.00 52.75 98 VAL A C 1
ATOM 765 O O . VAL A 1 98 ? -19.839 18.018 16.317 1.00 52.75 98 VAL A O 1
ATOM 768 N N . MET A 1 99 ? -20.782 19.732 17.410 1.00 57.88 99 MET A N 1
ATOM 769 C CA . MET A 1 99 ? -20.777 20.676 16.290 1.00 57.88 99 MET A CA 1
ATOM 770 C C . MET A 1 99 ? -19.492 21.507 16.353 1.00 57.88 99 MET A C 1
ATOM 772 O O . MET A 1 99 ? -19.362 22.408 17.179 1.00 57.88 99 MET A O 1
ATOM 776 N N . ALA A 1 100 ? -18.533 21.232 15.469 1.00 58.25 100 ALA A N 1
ATOM 777 C CA . ALA A 1 100 ? -17.381 22.109 15.275 1.00 58.25 100 ALA A CA 1
ATOM 778 C C . ALA A 1 100 ? -17.793 23.325 14.423 1.00 58.25 100 ALA A C 1
ATOM 780 O O . ALA A 1 100 ? -17.639 23.322 13.202 1.00 58.25 100 ALA A O 1
ATOM 781 N N . ALA A 1 101 ? -18.332 24.367 15.060 1.00 55.09 101 ALA A N 1
ATOM 782 C CA . ALA A 1 101 ? -18.491 25.677 14.434 1.00 55.09 101 ALA A CA 1
ATOM 783 C C . ALA A 1 101 ? -17.140 26.411 14.462 1.00 55.09 101 ALA A C 1
ATOM 785 O O . ALA A 1 101 ? -16.663 26.820 15.519 1.00 55.09 101 ALA A O 1
ATOM 786 N N . GLN A 1 102 ? -16.497 26.569 13.303 1.00 51.66 102 GLN A N 1
ATOM 787 C CA . GLN A 1 102 ? -15.370 27.491 13.167 1.00 51.66 102 GLN A CA 1
ATOM 788 C C . GLN A 1 102 ? -15.914 28.924 13.171 1.00 51.66 102 GLN A C 1
ATOM 790 O O . GLN A 1 102 ? -16.386 29.423 12.152 1.00 51.66 102 GLN A O 1
ATOM 795 N N . SER A 1 103 ? -15.862 29.581 14.328 1.00 43.12 103 SER A N 1
ATOM 796 C CA . SER A 1 103 ? -16.062 31.026 14.436 1.00 43.12 103 SER A CA 1
ATOM 797 C C . SER A 1 103 ? -14.843 31.742 13.856 1.00 43.12 103 SER A C 1
ATOM 799 O O . SER A 1 103 ? -13.798 31.837 14.495 1.00 43.12 103 SER A O 1
ATOM 801 N N . GLY A 1 104 ? -14.971 32.227 12.622 1.00 46.75 104 GLY A N 1
ATOM 802 C CA . GLY A 1 104 ? -14.044 33.191 12.039 1.00 46.75 104 GLY A CA 1
ATOM 803 C C . GLY A 1 104 ? -14.299 34.577 12.625 1.00 46.75 104 GLY A C 1
ATOM 804 O O . GLY A 1 104 ? -15.126 35.323 12.107 1.00 46.75 104 GLY A O 1
ATOM 805 N N . ASP A 1 105 ? -13.597 34.902 13.707 1.00 49.41 105 ASP A N 1
ATOM 806 C CA . ASP A 1 105 ? -13.448 36.265 14.208 1.00 49.41 105 ASP A CA 1
ATOM 807 C C . ASP A 1 105 ? -12.418 37.002 13.340 1.00 49.41 105 ASP A C 1
ATOM 809 O O . ASP A 1 105 ? -11.218 36.748 13.425 1.00 49.41 105 ASP A O 1
ATOM 813 N N . LEU A 1 106 ? -12.887 37.886 12.458 1.00 48.78 106 LEU A N 1
ATOM 814 C CA . LEU A 1 106 ? -12.045 38.871 11.780 1.00 48.78 106 LEU A CA 1
ATOM 815 C C . LEU A 1 106 ? -12.747 40.230 11.778 1.00 48.78 106 LEU A C 1
ATOM 817 O O . LEU A 1 106 ? -13.426 40.622 10.832 1.00 48.78 106 LEU A O 1
ATOM 821 N N . GLY A 1 107 ? -12.550 40.950 12.882 1.00 46.84 107 GLY A N 1
ATOM 822 C CA . GLY A 1 107 ? -11.965 42.291 12.849 1.00 46.84 107 GLY A CA 1
ATOM 823 C C . GLY A 1 107 ? -12.594 43.291 11.880 1.00 46.84 107 GLY A C 1
ATOM 824 O O . GLY A 1 107 ? -12.132 43.492 10.759 1.00 46.84 107 GLY A O 1
ATOM 825 N N . ARG A 1 108 ? -13.584 44.029 12.381 1.00 45.62 108 ARG A N 1
ATOM 826 C CA . ARG A 1 108 ? -14.099 45.273 11.798 1.00 45.62 108 ARG A CA 1
ATOM 827 C C . ARG A 1 108 ? -12.978 46.329 11.764 1.00 45.62 108 ARG A C 1
ATOM 829 O O . ARG A 1 108 ? -12.682 46.932 12.792 1.00 45.62 108 ARG A O 1
ATOM 836 N N . GLN A 1 109 ? -12.363 46.569 10.602 1.00 52.44 109 GLN A N 1
ATOM 837 C CA . GLN A 1 109 ? -11.349 47.619 10.415 1.00 52.44 109 GLN A CA 1
ATOM 838 C C . GLN A 1 109 ? -11.892 48.766 9.543 1.00 52.44 109 GLN A C 1
ATOM 840 O O . GLN A 1 109 ? -12.391 48.559 8.440 1.00 52.44 109 GLN A O 1
ATOM 845 N N . MET A 1 110 ? -11.839 49.981 10.095 1.00 54.78 110 MET A N 1
ATOM 846 C CA . MET A 1 110 ? -12.309 51.241 9.501 1.00 54.78 110 MET A CA 1
ATOM 847 C C . MET A 1 110 ? -11.478 51.662 8.269 1.00 54.78 110 MET A C 1
ATOM 849 O O . MET A 1 110 ? -10.288 51.351 8.208 1.00 54.78 110 MET A O 1
ATOM 853 N N . PRO A 1 111 ? -12.043 52.435 7.319 1.00 47.28 111 PRO A N 1
ATOM 854 C CA . PRO A 1 111 ? -11.301 52.941 6.166 1.00 47.28 111 PRO A CA 1
ATOM 855 C C . PRO A 1 111 ? -10.389 54.122 6.542 1.00 47.28 111 PRO A C 1
ATOM 857 O O . PRO A 1 111 ? -10.851 55.157 7.022 1.00 47.28 111 PRO A O 1
ATOM 860 N N . ASN A 1 112 ? -9.088 53.983 6.275 1.00 50.31 112 ASN A N 1
ATOM 861 C CA . ASN A 1 112 ? -8.094 55.043 6.445 1.00 50.31 112 ASN A CA 1
ATOM 862 C C . ASN A 1 112 ? -8.021 55.929 5.181 1.00 50.31 112 ASN A C 1
ATOM 864 O O . ASN A 1 112 ? -7.721 55.439 4.092 1.00 50.31 112 ASN A O 1
ATOM 868 N N . LYS A 1 113 ? -8.285 57.236 5.322 1.00 52.84 113 LYS A N 1
ATOM 869 C CA . LYS A 1 113 ? -8.058 58.263 4.288 1.00 52.84 113 LYS A CA 1
ATOM 870 C C . LYS A 1 113 ? -6.629 58.803 4.420 1.00 52.84 113 LYS A C 1
ATOM 872 O O . LYS A 1 113 ? -6.301 59.423 5.424 1.00 52.84 113 LYS A O 1
ATOM 877 N N . GLY A 1 114 ? -5.820 58.631 3.374 1.00 44.81 114 GLY A N 1
ATOM 878 C CA . GLY A 1 114 ? -4.486 59.229 3.214 1.00 44.81 114 GLY A CA 1
ATOM 879 C C . GLY A 1 114 ? -4.272 59.767 1.787 1.00 44.81 114 GLY A C 1
ATOM 880 O O . GLY A 1 114 ? -5.034 59.402 0.893 1.00 44.81 114 GLY A O 1
ATOM 881 N N . PRO A 1 115 ? -3.311 60.686 1.567 1.00 47.69 115 PRO A N 1
ATOM 882 C CA . PRO A 1 115 ? -3.529 61.862 0.723 1.00 47.69 115 PRO A CA 1
ATOM 883 C C . PRO A 1 115 ? -3.146 61.704 -0.756 1.00 47.69 115 PRO A C 1
ATOM 885 O O . PRO A 1 115 ? -2.306 60.894 -1.145 1.00 47.69 115 PRO A O 1
ATOM 888 N N . ALA A 1 116 ? -3.767 62.559 -1.573 1.00 59.03 116 ALA A N 1
ATOM 889 C CA . ALA A 1 116 ? -3.554 62.711 -3.006 1.00 59.03 116 ALA A CA 1
ATOM 890 C C . ALA A 1 116 ? -2.101 63.079 -3.349 1.00 59.03 116 ALA A C 1
ATOM 892 O O . ALA A 1 116 ? -1.537 64.013 -2.779 1.00 59.03 116 ALA A O 1
ATOM 893 N N . LYS A 1 117 ? -1.519 62.392 -4.342 1.00 55.09 117 LYS A N 1
ATOM 894 C CA . LYS A 1 117 ? -0.223 62.751 -4.928 1.00 55.09 117 LYS A CA 1
ATOM 895 C C . LYS A 1 117 ? -0.375 62.998 -6.430 1.00 55.09 117 LYS A C 1
ATOM 897 O O . LYS A 1 117 ? -0.768 62.115 -7.189 1.00 55.09 117 LYS A O 1
ATOM 902 N N . SER A 1 118 ? -0.094 64.245 -6.799 1.00 53.56 118 SER A N 1
ATOM 903 C CA . SER A 1 118 ? -0.049 64.809 -8.149 1.00 53.56 118 SER A CA 1
ATOM 904 C C . SER A 1 118 ? 0.854 63.992 -9.085 1.00 53.56 118 SER A C 1
ATOM 906 O O . SER A 1 118 ? 1.978 63.646 -8.718 1.00 53.56 118 SER A O 1
ATOM 908 N N . ARG A 1 119 ? 0.364 63.684 -10.294 1.00 47.91 119 ARG A N 1
ATOM 909 C CA . ARG A 1 119 ? 1.157 63.090 -11.381 1.00 47.91 119 ARG A CA 1
ATOM 910 C C . ARG A 1 119 ? 1.831 64.204 -12.175 1.00 47.91 119 ARG A C 1
ATOM 912 O O . ARG A 1 119 ? 1.160 64.950 -12.881 1.00 47.91 119 ARG A O 1
ATOM 919 N N . GLY A 1 120 ? 3.156 64.268 -12.070 1.00 45.59 120 GLY A N 1
ATOM 920 C CA . GLY A 1 120 ? 4.010 65.022 -12.981 1.00 45.59 120 GLY A CA 1
ATOM 921 C C . GLY A 1 120 ? 4.041 64.376 -14.369 1.00 45.59 120 GLY A C 1
ATOM 922 O O . GLY A 1 120 ? 4.141 63.157 -14.504 1.00 45.59 120 GLY A O 1
ATOM 923 N N . PHE A 1 121 ? 3.907 65.226 -15.378 1.00 47.84 121 PHE A N 1
ATOM 924 C CA . PHE A 1 121 ? 3.975 64.958 -16.810 1.00 47.84 121 PHE A CA 1
ATOM 925 C C . PHE A 1 121 ? 5.444 64.764 -17.226 1.00 47.84 121 PHE A C 1
ATOM 927 O O . PHE A 1 121 ? 6.279 65.604 -16.899 1.00 47.84 121 PHE A O 1
ATOM 934 N N . VAL A 1 122 ? 5.770 63.662 -17.909 1.00 61.91 122 VAL A N 1
ATOM 935 C CA . VAL A 1 122 ? 7.122 63.408 -18.440 1.00 61.91 122 VAL A CA 1
ATOM 936 C C . VAL A 1 122 ? 7.135 63.746 -19.929 1.00 61.91 122 VAL A C 1
ATOM 938 O O . VAL A 1 122 ? 6.363 63.186 -20.710 1.00 61.91 122 VAL A O 1
ATOM 941 N N . ASP A 1 123 ? 8.003 64.692 -20.280 1.00 58.22 123 ASP A N 1
ATOM 942 C CA . ASP A 1 123 ? 8.252 65.215 -21.622 1.00 58.22 123 ASP A CA 1
ATOM 943 C C . ASP A 1 123 ? 8.864 64.140 -22.545 1.00 58.22 123 ASP A C 1
ATOM 945 O O . ASP A 1 123 ? 9.723 63.355 -22.136 1.00 58.22 123 ASP A O 1
ATOM 949 N N . LYS A 1 124 ? 8.392 64.081 -23.796 1.00 61.19 124 LYS A N 1
ATOM 950 C CA . LYS A 1 124 ? 8.833 63.144 -24.838 1.00 61.19 124 LYS A CA 1
ATOM 951 C C . LYS A 1 124 ? 9.745 63.855 -25.838 1.00 61.19 124 LYS A C 1
ATOM 953 O O . LYS A 1 124 ? 9.303 64.130 -26.951 1.00 61.19 124 LYS A O 1
ATOM 958 N N . ARG A 1 125 ? 11.017 64.077 -25.504 1.00 55.28 125 ARG A N 1
ATOM 959 C CA . ARG A 1 125 ? 12.089 64.335 -26.486 1.00 55.28 125 ARG A CA 1
ATOM 960 C C . ARG A 1 125 ? 13.444 63.941 -25.905 1.00 55.28 125 ARG A C 1
ATOM 962 O O . ARG A 1 125 ? 13.933 64.649 -25.045 1.00 55.28 125 ARG A O 1
ATOM 969 N N . GLN A 1 126 ? 14.015 62.827 -26.370 1.00 49.88 126 GLN A N 1
ATOM 970 C CA . GLN A 1 126 ? 15.414 62.697 -26.825 1.00 49.88 126 GLN A CA 1
ATOM 971 C C . GLN A 1 126 ? 15.706 61.210 -27.129 1.00 49.88 126 GLN A C 1
ATOM 973 O O . GLN A 1 126 ? 16.153 60.465 -26.268 1.00 49.88 126 GLN A O 1
ATOM 978 N N . LEU A 1 127 ? 15.423 60.767 -28.354 1.00 49.53 127 LEU A N 1
ATOM 979 C CA . LEU A 1 127 ? 16.134 59.659 -29.003 1.00 49.53 127 LEU A CA 1
ATOM 980 C C . LEU A 1 127 ? 16.193 60.010 -30.493 1.00 49.53 127 LEU A C 1
ATOM 982 O O . LEU A 1 127 ? 15.243 59.774 -31.238 1.00 49.53 127 LEU A O 1
ATOM 986 N N . LEU A 1 128 ? 17.286 60.669 -30.862 1.00 50.38 128 LEU A N 1
ATOM 987 C CA . LEU A 1 128 ? 17.868 60.695 -32.199 1.00 50.38 128 LEU A CA 1
ATOM 988 C C . LEU A 1 128 ? 19.313 60.237 -32.025 1.00 50.38 128 LEU A C 1
ATOM 990 O O . LEU A 1 128 ? 19.942 60.741 -31.065 1.00 50.38 128 LEU A O 1
#